Protein AF-H5UUI9-F1 (afdb_monomer_lite)

Sequence (71 aa):
MSVMATAGTRLYSVLLTSHDGRPGTWLTVAADDLVDAMRRAREDAWWGEAAPGREPVRQVSAVECLGLAWH

Foldseek 3Di:
DDPPDQQAWFWKWWWWDFPPPDHTDTDIDTGSDPVRRQVVVQVVVPPDPDDDDPDGRIDGPDMDTPTHDDD

pLDDT: mean 75.99, std 18.1, range [31.52, 94.5]

Organism: NCBI:txid1089455

Radius of gyration: 14.25 Å; chains: 1; bounding box: 40×24×35 Å

Structure (mmCIF, N/CA/C/O backbone):
data_AF-H5UUI9-F1
#
_entry.id   AF-H5UUI9-F1
#
loop_
_atom_site.group_PDB
_atom_site.id
_atom_site.type_symbol
_atom_site.label_atom_id
_atom_site.label_alt_id
_atom_site.label_comp_id
_atom_site.label_asym_id
_atom_site.label_entity_id
_atom_site.label_seq_id
_atom_site.pdbx_PDB_ins_code
_atom_site.Cartn_x
_atom_site.Cartn_y
_atom_site.Cartn_z
_atom_site.occupancy
_atom_site.B_iso_or_equiv
_atom_site.auth_seq_id
_atom_site.auth_comp_id
_atom_site.auth_asym_id
_atom_site.auth_atom_id
_atom_site.pdbx_PDB_model_num
ATOM 1 N N . MET A 1 1 ? -27.122 -8.583 11.062 1.00 31.52 1 MET A N 1
ATOM 2 C CA . MET A 1 1 ? -26.380 -7.322 11.267 1.00 31.52 1 MET A CA 1
ATOM 3 C C . MET A 1 1 ? -24.932 -7.687 11.547 1.00 31.52 1 MET A C 1
ATOM 5 O O . MET A 1 1 ? -24.662 -8.198 12.625 1.00 31.52 1 MET A O 1
ATOM 9 N N . SER A 1 2 ? -24.029 -7.526 10.575 1.00 38.25 2 SER A N 1
ATOM 10 C CA . SER A 1 2 ? -22.592 -7.656 10.848 1.00 38.25 2 SER A CA 1
ATOM 11 C C . SER A 1 2 ? -22.141 -6.404 11.578 1.00 38.25 2 SER A C 1
ATOM 13 O O . SER A 1 2 ? -22.264 -5.303 11.048 1.00 38.25 2 SER A O 1
ATOM 15 N N . VAL A 1 3 ? -21.656 -6.581 12.802 1.00 44.56 3 VAL A N 1
ATOM 16 C CA . VAL A 1 3 ? -20.946 -5.544 13.546 1.00 44.56 3 VAL A CA 1
ATOM 17 C C . VAL A 1 3 ? -19.684 -5.238 12.743 1.00 44.56 3 VAL A C 1
ATOM 19 O O . VAL A 1 3 ? -18.728 -6.011 12.772 1.00 44.56 3 VAL A O 1
ATOM 22 N N . MET A 1 4 ? -19.696 -4.161 11.955 1.00 45.41 4 MET A N 1
ATOM 23 C CA . MET A 1 4 ? -18.459 -3.617 11.408 1.00 45.41 4 MET A CA 1
ATOM 24 C C . MET A 1 4 ? -17.694 -3.057 12.599 1.00 45.41 4 MET A C 1
ATOM 26 O O . MET A 1 4 ? -17.986 -1.962 13.071 1.00 45.41 4 MET A O 1
ATOM 30 N N . ALA A 1 5 ? -16.763 -3.848 13.134 1.00 49.41 5 ALA A N 1
ATOM 31 C CA . ALA A 1 5 ? -15.729 -3.311 13.997 1.00 49.41 5 ALA A CA 1
ATOM 32 C C . ALA A 1 5 ? -15.127 -2.117 13.252 1.00 49.41 5 ALA A C 1
ATOM 34 O O . ALA A 1 5 ? -14.757 -2.259 12.083 1.00 49.41 5 ALA A O 1
ATOM 35 N N . THR A 1 6 ? -15.078 -0.949 13.892 1.00 54.06 6 THR A N 1
ATOM 36 C CA . THR A 1 6 ? -14.269 0.177 13.425 1.00 54.06 6 THR A CA 1
ATOM 37 C C . THR A 1 6 ? -12.838 -0.334 13.367 1.00 54.06 6 THR A C 1
ATOM 39 O O . THR A 1 6 ? -12.154 -0.402 14.388 1.00 54.06 6 THR A O 1
ATOM 42 N N . ALA A 1 7 ? -12.439 -0.854 12.208 1.00 60.81 7 ALA A N 1
ATOM 43 C CA . ALA A 1 7 ? -11.128 -1.428 12.017 1.00 60.81 7 ALA A CA 1
ATOM 44 C C . ALA A 1 7 ? -10.157 -0.259 12.140 1.00 60.81 7 ALA A C 1
ATOM 46 O O . ALA A 1 7 ? -10.139 0.612 11.278 1.00 60.81 7 ALA A O 1
ATOM 47 N N . GLY A 1 8 ? -9.432 -0.198 13.259 1.00 75.88 8 GLY A N 1
ATOM 48 C CA . GLY A 1 8 ? -8.380 0.794 13.441 1.00 75.88 8 GLY A CA 1
ATOM 49 C C . GLY A 1 8 ? -7.400 0.742 12.271 1.00 75.88 8 GLY A C 1
ATOM 50 O O . GLY A 1 8 ? -7.284 -0.295 11.608 1.00 75.88 8 GLY A O 1
ATOM 51 N N . THR A 1 9 ? -6.717 1.858 12.023 1.00 88.00 9 THR A N 1
ATOM 52 C CA . THR A 1 9 ? -5.743 1.992 10.939 1.00 88.00 9 THR A CA 1
ATOM 53 C C . THR A 1 9 ? -4.790 0.796 10.924 1.00 88.00 9 THR A C 1
ATOM 55 O O . THR A 1 9 ? -4.251 0.387 11.954 1.00 88.00 9 THR A O 1
ATOM 58 N N . ARG A 1 10 ? -4.613 0.195 9.749 1.00 90.81 10 ARG A N 1
ATOM 59 C CA . ARG A 1 10 ? -3.781 -0.990 9.520 1.00 90.81 10 ARG A CA 1
ATOM 60 C C . ARG A 1 10 ? -2.502 -0.611 8.799 1.00 90.81 10 ARG A C 1
ATOM 62 O O . ARG A 1 10 ? -2.466 0.375 8.071 1.00 90.81 10 ARG A O 1
ATOM 69 N N . LEU A 1 11 ? -1.467 -1.420 8.978 1.00 93.25 11 LEU A N 1
ATOM 70 C CA . LEU A 1 11 ? -0.242 -1.335 8.192 1.00 93.25 11 LEU A CA 1
ATOM 71 C C . LEU A 1 11 ? -0.332 -2.286 7.004 1.00 93.25 11 LEU A C 1
ATOM 73 O O . LEU A 1 11 ? -0.624 -3.471 7.167 1.00 93.25 11 LEU A O 1
ATOM 77 N N . TYR A 1 12 ? -0.036 -1.765 5.822 1.00 93.44 12 TYR A N 1
ATOM 78 C CA . TYR A 1 12 ? 0.043 -2.520 4.581 1.00 93.44 12 TYR A CA 1
ATOM 79 C C . TYR A 1 12 ? 1.434 -2.372 3.979 1.00 93.44 12 TYR A C 1
ATOM 81 O O . TYR A 1 12 ? 1.938 -1.260 3.869 1.00 93.44 12 TYR A O 1
ATOM 89 N N . SER A 1 13 ? 2.039 -3.479 3.561 1.00 93.62 13 SER A N 1
ATOM 90 C CA . SER A 1 13 ? 3.217 -3.480 2.695 1.00 93.62 13 SER A CA 1
ATOM 91 C C . SER A 1 13 ? 2.749 -3.574 1.246 1.00 93.62 13 SER A C 1
ATOM 93 O O . SER A 1 13 ? 2.035 -4.511 0.889 1.00 93.62 13 SER A O 1
ATOM 95 N N . VAL A 1 14 ? 3.105 -2.605 0.410 1.00 93.00 14 VAL A N 1
ATOM 96 C CA . VAL A 1 14 ? 2.673 -2.509 -0.989 1.00 93.00 14 VAL A CA 1
ATOM 97 C C . VAL A 1 14 ? 3.892 -2.556 -1.900 1.00 93.00 14 VAL A C 1
ATOM 99 O O . VAL A 1 14 ? 4.765 -1.698 -1.810 1.00 93.00 14 VAL A O 1
ATOM 102 N N . LEU A 1 15 ? 3.938 -3.529 -2.810 1.00 92.25 15 LEU A N 1
ATOM 103 C CA . LEU A 1 15 ? 4.962 -3.612 -3.847 1.00 92.25 15 LEU A CA 1
ATOM 104 C C . LEU A 1 15 ? 4.518 -2.838 -5.084 1.00 92.25 15 LEU A C 1
ATOM 106 O O . LEU A 1 15 ? 3.525 -3.188 -5.731 1.00 92.25 15 LEU A O 1
ATOM 110 N N . LEU A 1 16 ? 5.305 -1.837 -5.454 1.00 89.44 16 LEU A N 1
ATOM 111 C CA . LEU A 1 16 ? 5.170 -1.100 -6.700 1.00 89.44 16 LEU A CA 1
ATOM 112 C C . LEU A 1 16 ? 6.232 -1.552 -7.691 1.00 89.44 16 LEU A C 1
ATOM 114 O O . LEU A 1 16 ? 7.418 -1.533 -7.377 1.00 89.44 16 LEU A O 1
ATOM 118 N N . THR A 1 17 ? 5.82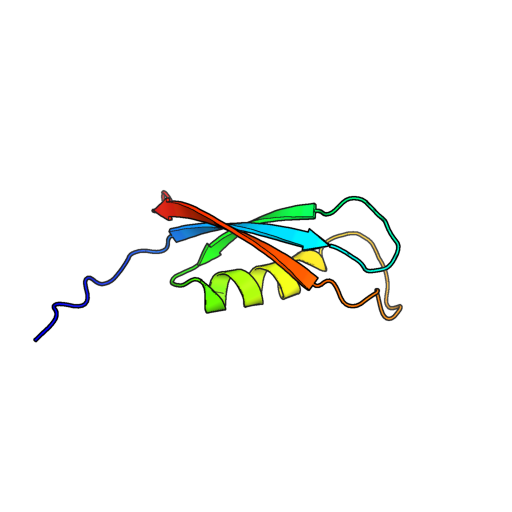4 -1.916 -8.900 1.00 87.31 17 THR A N 1
ATOM 119 C CA . THR A 1 17 ? 6.749 -2.211 -9.999 1.00 87.31 17 THR A CA 1
ATOM 120 C C . THR A 1 17 ? 6.560 -1.224 -11.138 1.00 87.31 17 THR A C 1
ATOM 122 O O . THR A 1 17 ? 5.492 -0.630 -11.314 1.00 87.31 17 THR A O 1
ATOM 125 N N . SER A 1 18 ? 7.621 -1.056 -11.915 1.00 81.81 18 SER A N 1
ATOM 126 C CA . SER A 1 18 ? 7.624 -0.282 -13.149 1.00 81.81 18 SER A CA 1
ATOM 127 C C . SER A 1 18 ? 7.776 -1.234 -14.331 1.00 81.81 18 SER A C 1
ATOM 129 O O . SER A 1 18 ? 8.379 -2.300 -14.227 1.00 81.81 18 SER A O 1
ATOM 131 N N . HIS A 1 19 ? 7.233 -0.847 -15.483 1.00 76.62 19 HIS A N 1
ATOM 132 C CA . HIS A 1 19 ? 7.314 -1.656 -16.703 1.00 76.62 19 HIS A CA 1
ATOM 133 C C . HIS A 1 19 ? 8.729 -1.700 -17.318 1.00 76.62 19 HIS A C 1
ATOM 135 O O . HIS A 1 19 ? 8.982 -2.459 -18.245 1.00 76.62 19 HIS A O 1
ATOM 141 N N . ASP A 1 20 ? 9.662 -0.897 -16.805 1.00 78.50 20 ASP A N 1
ATOM 142 C CA . ASP A 1 20 ? 11.035 -0.749 -17.300 1.00 78.50 20 ASP A CA 1
ATOM 143 C C . ASP A 1 20 ? 11.999 -1.846 -16.807 1.00 78.50 20 ASP A C 1
ATOM 145 O O . ASP A 1 20 ? 13.212 -1.731 -16.978 1.00 78.50 20 ASP A O 1
ATOM 149 N N . GLY A 1 21 ? 11.473 -2.914 -16.197 1.00 68.94 21 GLY A N 1
ATOM 150 C CA . GLY A 1 21 ? 12.263 -4.048 -15.715 1.00 68.94 21 GLY A CA 1
ATOM 151 C C . GLY A 1 21 ? 13.121 -3.734 -14.488 1.00 68.94 21 GLY A C 1
ATOM 152 O O . GLY A 1 21 ? 13.937 -4.568 -14.091 1.00 68.94 21 GLY A O 1
ATOM 153 N N . ARG A 1 22 ? 12.957 -2.555 -13.870 1.00 78.81 22 ARG A N 1
ATOM 154 C CA . ARG A 1 22 ? 13.623 -2.228 -12.608 1.00 78.81 22 ARG A CA 1
ATOM 155 C C . ARG A 1 22 ? 13.030 -3.040 -11.451 1.00 78.81 22 ARG A C 1
ATOM 157 O O . ARG A 1 22 ? 11.841 -3.368 -11.476 1.00 78.81 22 ARG A O 1
ATOM 164 N N . PRO A 1 23 ? 13.831 -3.341 -10.412 1.00 78.12 23 PRO A N 1
ATOM 165 C CA . PRO A 1 23 ? 13.321 -3.946 -9.189 1.00 78.12 23 PRO A CA 1
ATOM 166 C C . PRO A 1 23 ? 12.168 -3.123 -8.609 1.00 78.12 23 PRO A C 1
ATOM 168 O O . PRO A 1 23 ? 12.227 -1.893 -8.579 1.00 78.12 23 PRO A O 1
ATOM 171 N N . GLY A 1 24 ? 11.121 -3.806 -8.146 1.00 85.12 24 GLY A N 1
ATOM 172 C CA . GLY A 1 24 ? 10.004 -3.144 -7.484 1.00 85.12 24 GLY A CA 1
ATOM 173 C C . GLY A 1 24 ? 10.405 -2.530 -6.141 1.00 85.12 24 GLY A C 1
ATOM 174 O O . GLY A 1 24 ? 11.373 -2.946 -5.509 1.00 85.12 24 GLY A O 1
ATOM 175 N N . THR A 1 25 ? 9.648 -1.531 -5.702 1.00 88.00 25 THR A N 1
ATOM 176 C CA . THR A 1 25 ? 9.817 -0.864 -4.407 1.00 88.00 25 THR A CA 1
ATOM 177 C C . THR A 1 25 ? 8.694 -1.274 -3.467 1.00 88.00 25 THR A C 1
ATOM 179 O O . THR A 1 25 ? 7.522 -1.172 -3.827 1.00 88.00 25 THR A O 1
ATOM 182 N N . TRP A 1 26 ? 9.049 -1.716 -2.264 1.00 90.50 26 TRP A N 1
ATOM 183 C CA . TRP A 1 26 ? 8.092 -1.944 -1.185 1.00 90.50 26 TRP A CA 1
ATOM 184 C C . TRP A 1 26 ? 7.868 -0.653 -0.397 1.00 90.50 26 TRP A C 1
ATOM 186 O O . TRP A 1 26 ? 8.830 0.002 -0.001 1.00 90.50 26 TRP A O 1
ATOM 196 N N . LEU A 1 27 ? 6.605 -0.307 -0.155 1.00 90.69 27 LEU A N 1
ATOM 197 C CA . LEU A 1 27 ? 6.189 0.818 0.677 1.00 90.69 27 LEU A CA 1
ATOM 198 C C . LEU A 1 27 ? 5.303 0.319 1.813 1.00 90.69 27 LEU A C 1
ATOM 200 O O . LEU A 1 27 ? 4.317 -0.373 1.567 1.00 90.69 27 LEU A O 1
ATOM 204 N N . THR A 1 28 ? 5.623 0.709 3.042 1.00 92.25 28 THR A N 1
ATOM 205 C CA . THR A 1 28 ? 4.766 0.445 4.200 1.00 92.25 28 THR A CA 1
ATOM 206 C C . THR A 1 28 ? 3.850 1.640 4.428 1.00 92.25 28 THR A C 1
ATOM 208 O O . THR A 1 28 ? 4.323 2.742 4.692 1.00 92.25 28 THR A O 1
ATOM 211 N N . VAL A 1 29 ? 2.542 1.419 4.342 1.00 91.19 29 VAL A N 1
ATOM 212 C CA . VAL A 1 29 ? 1.513 2.457 4.410 1.00 91.19 29 VAL A CA 1
ATOM 213 C C . VAL A 1 29 ? 0.545 2.153 5.546 1.00 91.19 29 VAL A C 1
ATOM 215 O O . VAL A 1 29 ? -0.010 1.057 5.623 1.00 91.19 29 VAL A O 1
ATOM 218 N N . ALA A 1 30 ? 0.310 3.139 6.410 1.00 92.06 30 ALA A N 1
ATOM 219 C CA . ALA A 1 30 ? -0.794 3.108 7.361 1.00 92.06 30 ALA A CA 1
ATOM 220 C C . ALA A 1 30 ? -2.079 3.604 6.671 1.00 92.06 30 ALA A C 1
ATOM 222 O O . ALA A 1 30 ? -2.111 4.730 6.168 1.00 92.06 30 ALA A O 1
ATOM 223 N N . ALA A 1 31 ? -3.121 2.774 6.625 1.00 91.44 31 ALA A N 1
ATOM 224 C CA . ALA A 1 31 ? -4.395 3.094 5.983 1.00 91.44 31 ALA A CA 1
ATOM 225 C C . ALA A 1 31 ? -5.569 2.360 6.644 1.00 91.44 31 ALA A C 1
ATOM 227 O O . ALA A 1 31 ? -5.397 1.305 7.257 1.00 91.44 31 ALA A O 1
ATOM 228 N N . ASP A 1 32 ? -6.774 2.905 6.504 1.00 90.06 32 ASP A N 1
ATOM 229 C CA . ASP A 1 32 ? -7.971 2.334 7.134 1.00 90.06 32 ASP A CA 1
ATOM 230 C C . ASP A 1 32 ? -8.481 1.096 6.378 1.00 90.06 32 ASP A C 1
ATOM 232 O O . ASP A 1 32 ? -9.017 0.158 6.972 1.00 90.06 32 ASP A O 1
ATOM 236 N N . ASP A 1 33 ? -8.223 1.030 5.070 1.00 89.25 33 ASP A N 1
ATOM 237 C CA . ASP A 1 33 ? -8.532 -0.116 4.223 1.00 89.25 33 ASP A CA 1
ATOM 238 C C . ASP A 1 33 ? -7.491 -0.320 3.103 1.00 89.25 33 ASP A C 1
ATOM 240 O O . ASP A 1 33 ? -6.574 0.479 2.901 1.00 89.25 33 ASP A O 1
ATOM 244 N N . LEU A 1 34 ? -7.625 -1.439 2.383 1.00 89.06 34 LEU A N 1
ATOM 245 C CA . LEU A 1 34 ? -6.726 -1.834 1.296 1.00 89.06 34 LEU A CA 1
ATOM 246 C C . LEU A 1 34 ? -6.743 -0.847 0.117 1.00 89.06 34 LEU A C 1
ATOM 248 O O . LEU A 1 34 ? -5.722 -0.655 -0.542 1.00 89.06 34 LEU A O 1
ATOM 252 N N . VAL A 1 35 ? -7.896 -0.247 -0.183 1.00 91.31 35 VAL A N 1
ATOM 253 C CA . VAL A 1 35 ? -8.038 0.675 -1.316 1.00 91.31 35 VAL A CA 1
ATOM 254 C C . VAL A 1 35 ? -7.301 1.970 -1.010 1.00 91.31 35 VAL A C 1
ATOM 256 O O . VAL A 1 35 ? -6.537 2.450 -1.850 1.00 91.31 35 VAL A O 1
ATOM 259 N N . ASP A 1 36 ? -7.465 2.489 0.204 1.00 91.00 36 ASP A N 1
ATOM 260 C CA . ASP A 1 36 ? -6.732 3.655 0.677 1.00 91.00 36 ASP A CA 1
ATOM 261 C C . ASP A 1 36 ? -5.224 3.372 0.747 1.00 91.00 36 ASP A C 1
ATOM 263 O O . ASP A 1 36 ? -4.432 4.191 0.286 1.00 91.00 36 ASP A O 1
ATOM 267 N N . ALA A 1 37 ? -4.814 2.173 1.182 1.00 92.00 37 ALA A N 1
ATOM 268 C CA . ALA A 1 37 ? -3.409 1.758 1.167 1.00 92.00 37 ALA A CA 1
ATOM 269 C C . ALA A 1 37 ? -2.800 1.781 -0.245 1.00 92.00 37 ALA A C 1
ATOM 271 O O . ALA A 1 37 ? -1.723 2.340 -0.451 1.00 92.00 37 ALA A O 1
ATOM 272 N N . MET A 1 38 ? -3.490 1.207 -1.238 1.00 90.56 38 MET A N 1
ATOM 273 C CA . MET A 1 38 ? -3.026 1.203 -2.631 1.00 90.56 38 MET A CA 1
ATOM 274 C C . MET A 1 38 ? -2.982 2.607 -3.233 1.00 90.56 38 MET A C 1
ATOM 276 O O . MET A 1 38 ? -2.077 2.915 -4.011 1.00 90.56 38 MET A O 1
ATOM 280 N N . ARG A 1 39 ? -3.966 3.448 -2.901 1.00 89.62 39 ARG A N 1
ATOM 281 C CA . ARG A 1 39 ? -4.032 4.836 -3.360 1.00 89.62 39 ARG A CA 1
ATOM 282 C C . ARG A 1 39 ? -2.862 5.644 -2.801 1.00 89.62 39 ARG A C 1
ATOM 284 O O . ARG A 1 39 ? -2.099 6.200 -3.585 1.00 89.62 39 ARG A O 1
ATOM 291 N N . ARG A 1 40 ? -2.663 5.612 -1.480 1.00 88.62 40 ARG A N 1
ATOM 292 C CA . ARG A 1 40 ? -1.541 6.277 -0.801 1.00 88.62 40 ARG A CA 1
ATOM 293 C C . ARG A 1 40 ? -0.192 5.764 -1.282 1.00 88.62 40 ARG A C 1
ATOM 295 O O . ARG A 1 40 ? 0.667 6.571 -1.587 1.00 88.62 40 ARG A O 1
ATOM 302 N N . ALA A 1 41 ? -0.017 4.451 -1.456 1.00 88.69 41 ALA A N 1
ATOM 303 C CA . ALA A 1 41 ? 1.234 3.903 -1.983 1.00 88.69 41 ALA A CA 1
ATOM 304 C C . ALA A 1 41 ? 1.586 4.493 -3.358 1.00 88.69 41 ALA A C 1
ATOM 306 O O . ALA A 1 41 ? 2.745 4.801 -3.613 1.00 88.69 41 ALA A O 1
ATOM 307 N N . ARG A 1 42 ? 0.600 4.690 -4.243 1.00 82.69 42 ARG A N 1
ATOM 308 C CA . ARG A 1 42 ? 0.828 5.324 -5.553 1.00 82.69 42 ARG A CA 1
ATOM 309 C C . ARG A 1 42 ? 1.162 6.814 -5.447 1.00 82.69 42 ARG A C 1
ATOM 311 O O . ARG A 1 42 ? 1.946 7.291 -6.259 1.00 82.69 42 ARG A O 1
ATOM 318 N N . GLU A 1 43 ? 0.563 7.521 -4.491 1.00 80.50 43 GLU A N 1
ATOM 319 C CA . GLU A 1 43 ? 0.789 8.953 -4.246 1.00 80.50 43 GLU A CA 1
ATOM 320 C C . GLU A 1 43 ? 2.155 9.204 -3.563 1.00 80.50 43 GLU A C 1
ATOM 322 O O . GLU A 1 43 ? 2.929 10.036 -4.032 1.00 80.50 43 GLU A O 1
ATOM 327 N N . ASP A 1 44 ? 2.505 8.432 -2.528 1.00 67.88 44 ASP A N 1
ATOM 328 C CA . ASP A 1 44 ? 3.738 8.583 -1.735 1.00 67.88 44 ASP A CA 1
ATOM 329 C C . ASP A 1 44 ? 5.002 8.113 -2.463 1.00 67.88 44 ASP A C 1
ATOM 331 O O . ASP A 1 44 ? 6.098 8.611 -2.200 1.00 67.88 44 ASP A O 1
ATOM 335 N N . ALA A 1 45 ? 4.872 7.199 -3.430 1.00 58.84 45 ALA A N 1
ATOM 336 C CA . ALA A 1 45 ? 5.982 6.750 -4.275 1.00 58.84 45 ALA A CA 1
ATOM 337 C C . ALA A 1 45 ? 6.662 7.882 -5.069 1.00 58.84 45 ALA A C 1
ATOM 339 O O . ALA A 1 45 ? 7.746 7.669 -5.624 1.00 58.84 45 ALA A O 1
ATOM 340 N N . TRP A 1 46 ? 6.020 9.052 -5.126 1.00 56.06 46 TRP A N 1
ATOM 341 C CA . TRP A 1 46 ? 6.507 10.273 -5.753 1.00 56.06 46 TRP A CA 1
ATOM 342 C C . TRP A 1 46 ? 7.589 11.002 -4.931 1.00 56.06 46 TRP A C 1
ATOM 344 O O . TRP A 1 46 ? 8.337 11.796 -5.491 1.00 56.06 46 TRP A O 1
ATOM 354 N N . TRP A 1 47 ? 7.739 10.732 -3.626 1.00 46.44 47 TRP A N 1
ATOM 355 C CA . TRP A 1 47 ? 8.717 11.414 -2.753 1.00 46.44 47 TRP A CA 1
ATOM 356 C C . TRP A 1 47 ? 10.161 10.873 -2.855 1.00 46.44 47 TRP A C 1
ATOM 358 O O . TRP A 1 47 ? 10.885 10.797 -1.864 1.00 46.44 47 TRP A O 1
ATOM 368 N N . GLY A 1 48 ? 10.608 10.516 -4.060 1.00 44.59 48 GLY A N 1
ATOM 369 C CA . GLY A 1 48 ? 12.031 10.381 -4.400 1.00 44.59 48 GLY A CA 1
ATOM 370 C C . GLY A 1 48 ? 12.435 11.534 -5.317 1.00 44.59 48 GLY A C 1
ATOM 371 O O . GLY A 1 48 ? 11.605 11.979 -6.098 1.00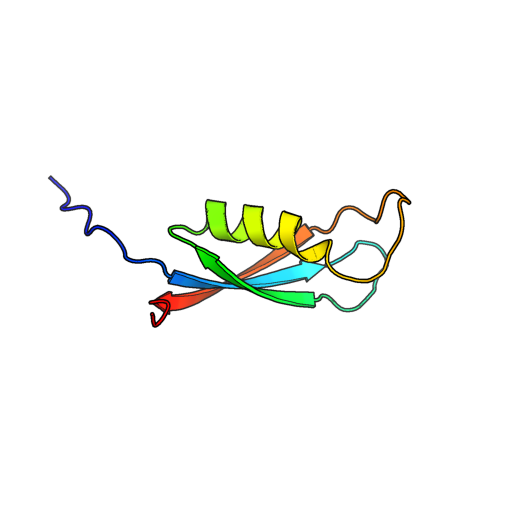 44.59 48 GLY A O 1
ATOM 372 N N . GLU A 1 49 ? 13.670 12.043 -5.223 1.00 47.84 49 GLU A N 1
ATOM 373 C CA . GLU A 1 49 ? 14.167 13.213 -5.977 1.00 47.84 49 GLU A CA 1
ATOM 374 C C . GLU A 1 49 ? 14.158 13.049 -7.515 1.00 47.84 49 GLU A C 1
ATOM 376 O O . GLU A 1 49 ? 15.198 12.980 -8.170 1.00 47.84 49 GLU A O 1
ATOM 381 N N . ALA A 1 50 ? 12.981 13.017 -8.129 1.00 48.34 50 ALA A N 1
ATOM 382 C CA . ALA A 1 50 ? 12.804 13.029 -9.568 1.00 48.34 50 ALA A CA 1
ATOM 383 C C . ALA A 1 50 ? 11.817 14.138 -9.941 1.00 48.34 50 ALA A C 1
ATOM 385 O O . ALA A 1 50 ? 10.622 14.101 -9.662 1.00 48.34 50 ALA A O 1
ATOM 386 N N . ALA A 1 51 ? 12.387 15.162 -10.566 1.00 44.12 51 ALA A N 1
ATOM 387 C CA . ALA A 1 51 ? 11.727 16.308 -11.169 1.00 44.12 51 ALA A CA 1
ATOM 388 C C . ALA A 1 51 ? 10.712 15.893 -12.277 1.00 44.12 51 ALA A C 1
ATOM 390 O O . ALA A 1 51 ? 10.653 14.724 -12.661 1.00 44.12 51 ALA A O 1
ATOM 391 N N . PRO 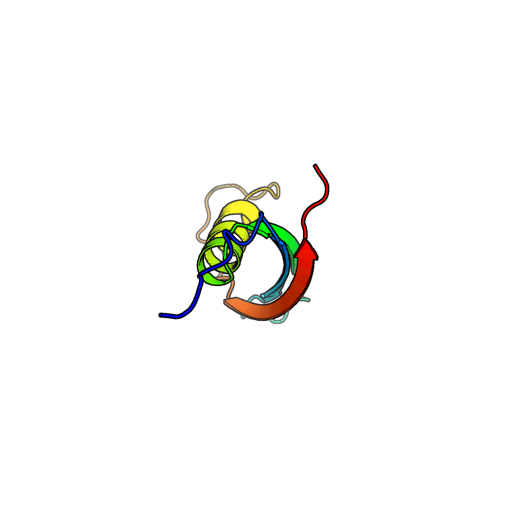A 1 52 ? 9.912 16.833 -12.827 1.00 45.09 52 PRO A N 1
ATOM 392 C CA . PRO A 1 52 ? 8.684 16.554 -13.568 1.00 45.09 52 PRO A CA 1
ATOM 393 C C . PRO A 1 52 ? 8.973 16.048 -14.988 1.00 45.09 52 PRO A C 1
ATOM 395 O O . PRO A 1 52 ? 8.931 16.786 -15.969 1.00 45.09 52 PRO A O 1
ATOM 398 N N . GLY A 1 53 ? 9.242 14.755 -15.102 1.00 51.50 53 GLY A N 1
ATOM 399 C CA . GLY A 1 53 ? 8.984 13.963 -16.297 1.00 51.50 53 GLY A CA 1
ATOM 400 C C . GLY A 1 53 ? 7.882 12.971 -15.952 1.00 51.50 53 GLY A C 1
ATOM 401 O O . GLY A 1 53 ? 7.813 12.522 -14.814 1.00 51.50 53 GLY A O 1
ATOM 402 N N . ARG A 1 54 ? 6.991 12.641 -16.894 1.00 52.28 54 ARG A N 1
ATOM 403 C CA . ARG A 1 54 ? 6.028 11.536 -16.733 1.00 52.28 54 ARG A CA 1
ATOM 404 C C . ARG A 1 54 ? 6.807 10.266 -16.370 1.00 52.28 54 ARG A C 1
ATOM 406 O O . ARG A 1 54 ? 7.322 9.595 -17.262 1.00 52.28 54 ARG A O 1
ATOM 413 N N . GLU A 1 55 ? 6.932 9.969 -15.081 1.00 55.59 55 GLU A N 1
ATOM 414 C CA . GLU A 1 55 ? 7.489 8.703 -14.628 1.00 55.59 55 GLU A CA 1
ATOM 415 C C . GLU A 1 55 ? 6.618 7.558 -15.164 1.00 55.59 55 GLU A C 1
ATOM 417 O O . GLU A 1 55 ? 5.405 7.733 -15.361 1.00 55.59 55 GLU A O 1
ATOM 422 N N . PRO A 1 56 ? 7.219 6.389 -15.441 1.00 57.81 56 PRO A N 1
ATOM 423 C CA . PRO A 1 56 ? 6.466 5.220 -15.861 1.00 57.81 56 PRO A CA 1
ATOM 424 C C . PRO A 1 56 ? 5.365 4.933 -14.840 1.00 57.81 56 PRO A C 1
ATOM 426 O O . PRO A 1 56 ? 5.586 5.003 -13.632 1.00 57.81 56 PRO A O 1
ATOM 429 N N . VAL A 1 57 ? 4.167 4.619 -15.338 1.00 64.62 57 VAL A N 1
ATOM 430 C CA . VAL A 1 57 ? 3.011 4.263 -14.508 1.00 64.62 57 VAL A CA 1
ATOM 431 C C . VAL A 1 57 ? 3.413 3.103 -13.595 1.00 64.62 57 VAL A C 1
ATOM 433 O O . VAL A 1 57 ? 3.518 1.964 -14.053 1.00 64.62 57 VAL A O 1
ATOM 436 N N . ARG A 1 58 ? 3.661 3.393 -12.312 1.00 73.00 58 ARG A N 1
ATOM 437 C CA . ARG A 1 58 ? 3.973 2.374 -11.307 1.00 73.00 58 ARG A CA 1
ATOM 438 C C . ARG A 1 58 ? 2.702 1.589 -11.001 1.00 73.00 58 ARG A C 1
ATOM 440 O O . ARG A 1 58 ? 1.643 2.169 -10.748 1.00 73.00 58 ARG A O 1
ATOM 447 N N . GLN A 1 59 ? 2.790 0.267 -11.053 1.00 83.31 59 GLN A N 1
ATOM 448 C CA . GLN A 1 59 ? 1.664 -0.633 -10.827 1.00 83.31 59 GLN A CA 1
ATOM 449 C C . GLN A 1 59 ? 1.817 -1.338 -9.486 1.00 83.31 59 GLN A C 1
ATOM 451 O O . GLN A 1 59 ? 2.898 -1.803 -9.127 1.00 83.31 59 GLN A O 1
ATOM 456 N N . VAL A 1 60 ? 0.710 -1.455 -8.756 1.00 86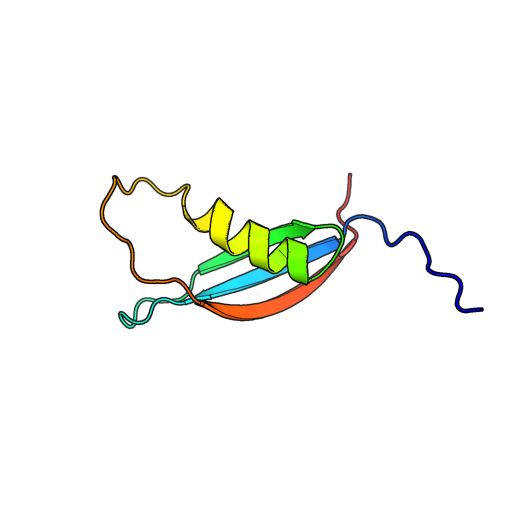.38 60 VAL A N 1
ATOM 457 C CA . VAL A 1 60 ? 0.655 -2.291 -7.554 1.00 86.38 60 VAL A CA 1
ATOM 458 C C . VAL A 1 60 ? 0.710 -3.746 -8.001 1.00 86.38 60 VAL A C 1
ATOM 460 O O . VAL A 1 60 ? -0.176 -4.196 -8.722 1.00 86.38 60 VAL A O 1
ATOM 463 N N . SER A 1 61 ? 1.760 -4.456 -7.600 1.00 89.31 61 SER A N 1
ATOM 464 C CA . SER A 1 61 ? 1.990 -5.857 -7.982 1.00 89.31 61 SER A CA 1
ATOM 465 C C . SER A 1 61 ? 1.667 -6.836 -6.860 1.00 89.31 61 SER A C 1
ATOM 467 O O . SER A 1 61 ? 1.249 -7.956 -7.130 1.00 89.31 61 SER A O 1
ATOM 469 N N . ALA A 1 62 ? 1.841 -6.416 -5.608 1.00 93.06 62 ALA A N 1
ATOM 470 C CA . ALA A 1 62 ? 1.483 -7.200 -4.435 1.00 93.06 62 ALA A CA 1
ATOM 471 C C . ALA A 1 62 ? 1.099 -6.275 -3.278 1.00 93.06 62 ALA A C 1
ATOM 473 O O . ALA A 1 62 ? 1.579 -5.141 -3.198 1.00 93.06 62 ALA A O 1
ATOM 474 N N . VAL A 1 63 ? 0.239 -6.773 -2.390 1.00 92.56 63 VAL A N 1
ATOM 475 C CA . VAL A 1 63 ? -0.112 -6.101 -1.138 1.00 92.56 63 VAL A CA 1
ATOM 476 C C . VAL A 1 63 ? -0.211 -7.125 -0.018 1.00 92.56 63 VAL A C 1
ATOM 478 O O . VAL A 1 63 ? -0.842 -8.168 -0.184 1.00 92.56 63 VAL A O 1
ATOM 481 N N . GLU A 1 64 ? 0.361 -6.795 1.134 1.00 94.50 64 GLU A N 1
ATOM 482 C CA . GLU A 1 64 ? 0.318 -7.603 2.349 1.00 94.50 64 GLU A CA 1
ATOM 483 C C . GLU A 1 64 ? -0.207 -6.760 3.517 1.00 94.50 64 GLU A C 1
ATOM 485 O O . GLU A 1 64 ? 0.269 -5.652 3.754 1.00 94.50 64 GLU A O 1
ATOM 490 N N . CYS A 1 65 ? -1.193 -7.267 4.261 1.00 91.88 65 CYS A N 1
ATOM 491 C CA . CYS A 1 65 ? -1.663 -6.635 5.496 1.00 91.88 65 CYS A CA 1
ATOM 492 C C . CYS A 1 65 ? -0.783 -7.102 6.659 1.00 91.88 65 CYS A C 1
ATOM 494 O O . CYS A 1 65 ? -0.828 -8.271 7.036 1.00 91.88 65 CYS A O 1
ATOM 496 N N . LEU A 1 66 ? -0.016 -6.185 7.246 1.00 90.50 66 LEU A N 1
ATOM 497 C CA . LEU A 1 66 ? 0.939 -6.472 8.319 1.00 90.50 66 LEU A CA 1
ATOM 498 C C . LEU A 1 66 ? 0.296 -6.479 9.714 1.00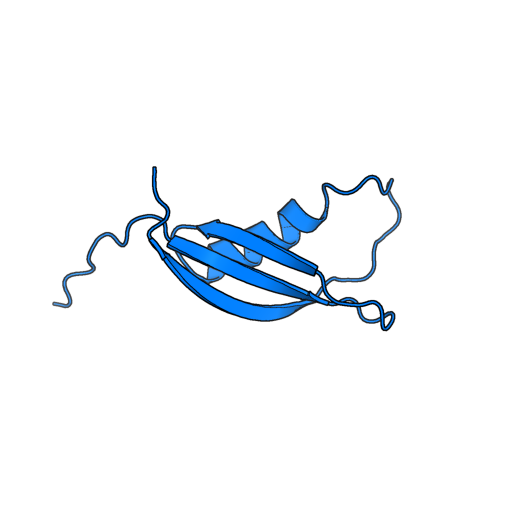 90.50 66 LEU A C 1
ATOM 500 O O . LEU A 1 66 ? 0.890 -6.977 10.666 1.00 90.50 66 LEU A O 1
ATOM 504 N N . GLY A 1 67 ? -0.914 -5.932 9.847 1.00 89.44 67 GLY A N 1
ATOM 505 C CA . GLY A 1 67 ? -1.648 -5.868 11.110 1.00 89.44 67 GLY A CA 1
ATOM 506 C C . GLY A 1 67 ? -2.166 -4.465 11.397 1.00 89.44 67 GLY A C 1
ATOM 507 O O . GLY A 1 67 ? -2.405 -3.686 10.477 1.00 89.44 67 GLY A O 1
ATOM 508 N N . LEU A 1 68 ? -2.367 -4.148 12.674 1.00 88.25 68 LEU A N 1
ATOM 509 C CA . LEU A 1 68 ? -2.763 -2.809 13.111 1.00 88.25 68 LEU A CA 1
ATOM 510 C C . LEU A 1 68 ? -1.544 -1.880 13.138 1.00 88.25 68 LEU A C 1
ATOM 512 O O . LEU A 1 68 ? -0.449 -2.296 13.521 1.00 88.25 68 LEU A O 1
ATOM 516 N N . ALA A 1 69 ? -1.739 -0.629 12.731 1.00 82.81 69 ALA A N 1
ATOM 517 C CA . ALA A 1 69 ? -0.758 0.419 12.947 1.00 82.81 69 ALA A CA 1
ATOM 518 C C . ALA A 1 69 ? -0.672 0.709 14.447 1.00 82.81 69 ALA A C 1
ATOM 520 O O . ALA A 1 69 ? -1.690 0.852 15.123 1.00 82.81 69 ALA A O 1
ATOM 521 N N . TRP A 1 70 ? 0.549 0.750 14.969 1.00 72.19 70 TRP A N 1
ATOM 522 C CA . TRP A 1 70 ? 0.800 1.149 16.346 1.00 72.19 70 TRP A CA 1
ATOM 523 C C . TRP A 1 70 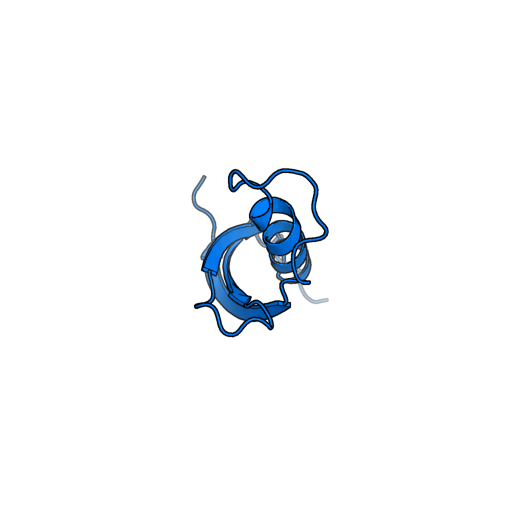? 0.860 2.679 16.356 1.00 72.19 70 TRP A C 1
ATOM 525 O O . TRP A 1 70 ? 1.549 3.257 15.513 1.00 72.19 70 TRP A O 1
ATOM 535 N N . HIS A 1 71 ? 0.076 3.308 17.233 1.00 58.72 71 HIS A N 1
ATOM 536 C CA . HIS A 1 71 ? 0.072 4.760 17.435 1.00 58.72 71 HIS A CA 1
ATOM 537 C C . HIS A 1 71 ? 1.333 5.225 18.163 1.00 58.72 71 HIS A C 1
ATOM 539 O O . HIS A 1 71 ? 1.753 4.514 19.107 1.00 58.72 71 HIS A O 1
#

Secondary structure (DSSP, 8-state):
---------EEEEEEEE-TTSPPPEEEEEEESSHHHHHHHHHHHTT-SS--SS-----EEEEEEEEEEPP-